Protein AF-A0A2R7NMY2-F1 (afdb_monomer_lite)

Structure (mmCIF, N/CA/C/O backbone):
data_AF-A0A2R7NMY2-F1
#
_entry.id   AF-A0A2R7NMY2-F1
#
loop_
_atom_site.group_PDB
_atom_site.id
_atom_site.type_symbol
_atom_site.label_atom_id
_atom_site.label_alt_id
_atom_site.label_comp_id
_atom_site.label_asym_id
_atom_site.label_entity_id
_atom_site.label_seq_id
_atom_site.pdbx_PDB_ins_code
_atom_site.Cartn_x
_atom_site.Cartn_y
_atom_site.Cartn_z
_atom_site.occupancy
_atom_site.B_iso_or_equiv
_atom_site.auth_seq_id
_atom_site.auth_comp_id
_atom_site.auth_asym_id
_atom_site.auth_atom_id
_atom_site.pdbx_PDB_model_num
ATOM 1 N N . SER A 1 1 ? 16.660 -8.859 -1.722 1.00 59.06 1 SER A N 1
ATOM 2 C CA . SER A 1 1 ? 15.636 -9.502 -2.577 1.00 59.06 1 SER A CA 1
ATOM 3 C C . SER A 1 1 ? 14.469 -8.529 -2.766 1.00 59.06 1 SER A C 1
ATOM 5 O O . SER A 1 1 ? 14.376 -7.586 -1.990 1.00 59.06 1 SER A O 1
ATOM 7 N N . ILE A 1 2 ? 13.562 -8.729 -3.736 1.00 59.66 2 ILE A N 1
ATOM 8 C CA . ILE A 1 2 ? 12.336 -7.899 -3.884 1.00 59.66 2 ILE A CA 1
ATOM 9 C C . ILE A 1 2 ? 11.543 -7.820 -2.563 1.00 59.66 2 ILE A C 1
ATOM 11 O O . ILE A 1 2 ? 10.903 -6.812 -2.271 1.00 59.66 2 ILE A O 1
ATOM 15 N N . GLN A 1 3 ? 11.613 -8.864 -1.729 1.00 60.69 3 GLN A N 1
ATOM 16 C CA . GLN A 1 3 ? 10.960 -8.873 -0.420 1.00 60.69 3 GLN A CA 1
ATOM 17 C C . GLN A 1 3 ? 11.558 -7.850 0.558 1.00 60.69 3 GLN A C 1
ATOM 19 O O . GLN A 1 3 ? 10.812 -7.317 1.376 1.00 60.69 3 GLN A O 1
ATOM 24 N N . ASP A 1 4 ? 12.853 -7.538 0.448 1.00 70.25 4 ASP A N 1
ATOM 25 C CA . ASP A 1 4 ? 13.519 -6.553 1.311 1.00 70.25 4 ASP A CA 1
ATOM 26 C C . ASP A 1 4 ? 13.136 -5.119 0.921 1.00 70.25 4 ASP A C 1
ATOM 28 O O . ASP A 1 4 ? 12.980 -4.258 1.780 1.00 70.25 4 ASP A O 1
ATOM 32 N N . GLU A 1 5 ? 12.922 -4.869 -0.372 1.00 77.12 5 GLU A N 1
ATOM 33 C CA . GLU A 1 5 ? 12.634 -3.535 -0.919 1.00 77.12 5 GLU A CA 1
ATOM 34 C C . GLU A 1 5 ? 11.225 -3.055 -0.566 1.00 77.12 5 GLU A C 1
ATOM 36 O O . GLU A 1 5 ? 11.009 -1.884 -0.270 1.00 77.12 5 GLU A O 1
ATOM 41 N N . PHE A 1 6 ? 10.262 -3.977 -0.537 1.00 89.06 6 PHE A N 1
ATOM 42 C CA . PHE A 1 6 ? 8.890 -3.680 -0.128 1.00 89.06 6 PHE A CA 1
ATOM 43 C C . PHE A 1 6 ? 8.684 -3.767 1.384 1.00 89.06 6 PHE A C 1
ATOM 45 O O . PHE A 1 6 ? 7.571 -3.523 1.845 1.00 89.06 6 PHE A O 1
ATOM 52 N N . LYS A 1 7 ? 9.707 -4.116 2.172 1.00 91.06 7 LYS A N 1
ATOM 53 C CA . LYS A 1 7 ? 9.560 -4.284 3.622 1.00 91.06 7 LYS A CA 1
ATOM 54 C C . LYS A 1 7 ? 9.076 -2.996 4.289 1.00 91.06 7 LYS A C 1
ATOM 56 O O . LYS A 1 7 ? 8.036 -3.011 4.935 1.00 91.06 7 LYS A O 1
ATOM 61 N N . VAL A 1 8 ? 9.762 -1.880 4.036 1.00 91.69 8 VAL A N 1
ATOM 62 C CA . VAL A 1 8 ? 9.389 -0.563 4.584 1.00 91.69 8 VAL A CA 1
ATOM 63 C C . VAL A 1 8 ? 7.989 -0.158 4.126 1.00 91.69 8 VAL A C 1
ATOM 65 O O . VAL A 1 8 ? 7.169 0.249 4.940 1.00 91.69 8 VAL A O 1
ATOM 68 N N . PHE A 1 9 ? 7.677 -0.354 2.842 1.00 93.56 9 PHE A N 1
ATOM 69 C CA . PHE A 1 9 ? 6.348 -0.083 2.294 1.00 93.56 9 PHE A CA 1
ATOM 70 C C . PHE A 1 9 ? 5.245 -0.857 3.034 1.00 93.56 9 PHE A C 1
ATOM 72 O O . PHE A 1 9 ? 4.240 -0.279 3.441 1.00 93.56 9 PHE A O 1
ATOM 79 N N . LYS A 1 10 ? 5.441 -2.162 3.253 1.00 94.75 10 LYS A N 1
ATOM 80 C CA . LYS A 1 10 ? 4.492 -3.009 3.989 1.00 94.75 10 LYS A CA 1
ATOM 81 C C . LYS A 1 10 ? 4.349 -2.577 5.446 1.00 94.75 10 LYS A C 1
ATOM 83 O O . LYS A 1 10 ? 3.227 -2.524 5.943 1.00 94.75 10 LYS A O 1
ATOM 88 N N . ASP A 1 11 ? 5.460 -2.270 6.110 1.00 95.56 11 ASP A N 1
ATOM 89 C CA . ASP A 1 11 ? 5.468 -1.859 7.514 1.00 95.56 11 ASP A CA 1
ATOM 90 C C . ASP A 1 11 ? 4.736 -0.521 7.710 1.00 95.56 11 ASP A C 1
ATOM 92 O O . ASP A 1 11 ? 3.942 -0.384 8.641 1.00 95.56 11 ASP A O 1
ATOM 96 N N . GLU A 1 12 ? 4.929 0.445 6.807 1.00 95.50 12 GLU A N 1
ATOM 97 C CA . GLU A 1 12 ? 4.231 1.736 6.846 1.00 95.50 12 GLU A CA 1
ATOM 98 C C . GLU A 1 12 ? 2.728 1.594 6.574 1.00 95.50 12 GLU A C 1
ATOM 100 O O . GLU A 1 12 ? 1.919 2.165 7.305 1.00 95.50 12 GLU A O 1
ATOM 105 N N . LEU A 1 13 ? 2.326 0.788 5.585 1.00 95.50 13 LEU A N 1
ATOM 106 C CA . LEU A 1 13 ? 0.906 0.516 5.324 1.00 95.50 13 LEU A 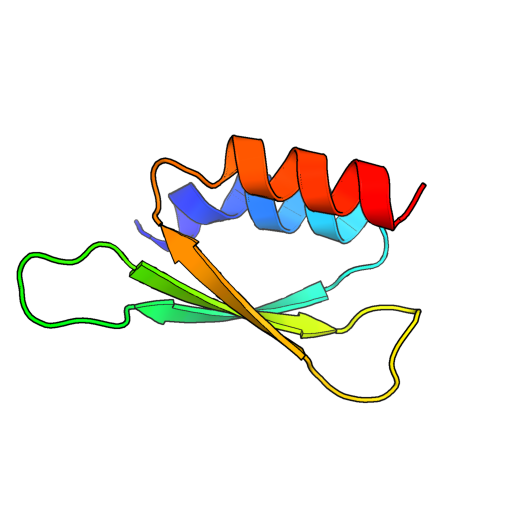CA 1
ATOM 107 C C . LEU A 1 13 ? 0.237 -0.191 6.510 1.00 95.50 13 LEU A C 1
ATOM 109 O O . LEU A 1 13 ? -0.899 0.131 6.863 1.00 95.50 13 LEU A O 1
ATOM 113 N N . ARG A 1 14 ? 0.953 -1.094 7.190 1.00 96.00 14 ARG A N 1
ATOM 114 C CA . ARG A 1 14 ? 0.430 -1.801 8.364 1.00 96.00 14 ARG A CA 1
ATOM 115 C C . ARG A 1 14 ? 0.080 -0.852 9.510 1.00 96.00 14 ARG A C 1
ATOM 117 O O . ARG A 1 14 ? -0.912 -1.089 10.194 1.00 96.00 14 ARG A O 1
ATOM 124 N N . LYS A 1 15 ? 0.827 0.246 9.687 1.00 95.88 15 LYS A N 1
ATOM 125 C CA . LYS A 1 15 ? 0.508 1.303 10.671 1.00 95.88 15 LYS A CA 1
ATOM 126 C C . LYS A 1 15 ? -0.822 2.007 10.377 1.00 95.88 15 LYS A C 1
ATOM 128 O O . LYS A 1 15 ? -1.425 2.559 11.288 1.00 95.88 15 LYS A O 1
ATOM 133 N N . LEU A 1 16 ? -1.292 1.954 9.129 1.00 95.19 16 LEU A N 1
ATOM 134 C CA . LEU A 1 16 ? -2.578 2.495 8.676 1.00 95.19 16 LEU A CA 1
ATOM 135 C C . LEU A 1 16 ? -3.703 1.439 8.686 1.00 95.19 16 LEU A C 1
ATOM 137 O O . LEU A 1 16 ? -4.762 1.661 8.103 1.00 95.19 16 LEU A O 1
ATOM 141 N N . ASN A 1 17 ? -3.479 0.277 9.313 1.00 95.69 17 ASN A N 1
ATOM 142 C CA . ASN A 1 17 ? -4.347 -0.908 9.250 1.00 95.69 17 ASN A CA 1
ATOM 143 C C . ASN A 1 17 ? -4.535 -1.472 7.829 1.00 95.69 17 ASN A C 1
ATOM 145 O O . ASN A 1 17 ? -5.521 -2.155 7.557 1.00 95.69 17 ASN A O 1
ATOM 149 N N . ILE A 1 18 ? -3.592 -1.204 6.921 1.00 96.56 18 ILE A N 1
ATOM 150 C CA . ILE A 1 18 ? -3.603 -1.728 5.555 1.00 96.56 18 ILE A CA 1
ATOM 151 C C . ILE A 1 18 ? -2.663 -2.932 5.476 1.00 96.56 18 ILE A C 1
ATOM 153 O O . ILE A 1 18 ? -1.479 -2.841 5.794 1.00 96.56 18 ILE A O 1
ATOM 157 N N . GLU A 1 19 ? -3.175 -4.069 5.015 1.00 95.69 19 GLU A N 1
ATOM 158 C CA . GLU A 1 19 ? -2.413 -5.311 4.912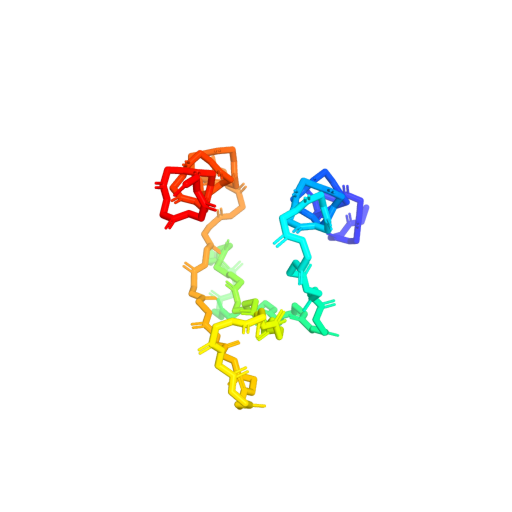 1.00 95.69 19 GLU A CA 1
ATOM 159 C C . GLU A 1 19 ? -2.061 -5.619 3.456 1.00 95.69 19 GLU A C 1
ATOM 161 O O . GLU A 1 19 ? -2.945 -5.835 2.627 1.00 95.69 19 GLU A O 1
ATOM 166 N N . VAL A 1 20 ? -0.767 -5.684 3.137 1.00 95.38 20 VAL A N 1
ATOM 167 C CA . VAL A 1 20 ? -0.292 -6.088 1.806 1.00 95.38 20 VAL A CA 1
ATOM 168 C C . VAL A 1 20 ? -0.297 -7.611 1.690 1.00 95.38 20 VAL A C 1
ATOM 170 O O . VAL A 1 20 ? 0.510 -8.292 2.319 1.00 95.38 20 VAL A O 1
ATOM 173 N N . GLN A 1 21 ? -1.163 -8.128 0.824 1.00 94.88 21 GLN A N 1
ATOM 174 C CA . GLN A 1 21 ? -1.372 -9.559 0.598 1.00 94.88 21 GLN A CA 1
ATOM 175 C C . GLN A 1 21 ? -0.363 -10.139 -0.397 1.00 94.88 21 GLN A C 1
ATOM 177 O O . GLN A 1 21 ? 0.180 -11.225 -0.204 1.00 94.88 21 GLN A O 1
ATOM 182 N N . LYS A 1 22 ? -0.104 -9.417 -1.493 1.00 94.06 22 LYS A N 1
ATOM 183 C CA . LYS A 1 22 ? 0.706 -9.926 -2.605 1.00 94.06 22 LYS A CA 1
ATOM 184 C C . LYS A 1 22 ? 1.409 -8.790 -3.332 1.00 94.06 22 LYS A C 1
ATOM 186 O O . LYS A 1 22 ? 0.857 -7.706 -3.474 1.00 94.06 22 LYS A O 1
ATOM 191 N N . VAL A 1 23 ? 2.614 -9.066 -3.820 1.00 92.12 23 VAL A N 1
ATOM 192 C CA . VAL A 1 23 ? 3.355 -8.185 -4.729 1.00 92.12 23 VAL A CA 1
ATOM 193 C C . VAL A 1 23 ? 3.756 -9.012 -5.945 1.00 92.12 23 VAL A C 1
ATOM 195 O O . VAL A 1 23 ? 4.346 -10.081 -5.788 1.00 92.12 23 VAL A O 1
ATOM 198 N N . VAL A 1 24 ? 3.411 -8.550 -7.143 1.00 91.25 24 VAL A N 1
ATOM 199 C CA . VAL A 1 24 ? 3.701 -9.230 -8.413 1.00 91.25 24 VAL A CA 1
ATOM 200 C C . VAL A 1 24 ? 4.522 -8.296 -9.283 1.00 91.25 24 VAL A C 1
ATOM 202 O O . VAL A 1 24 ? 4.102 -7.168 -9.511 1.00 91.25 24 VAL A O 1
ATOM 205 N N . LYS A 1 25 ? 5.680 -8.742 -9.784 1.00 88.38 25 LYS A N 1
ATOM 206 C CA . LYS A 1 25 ? 6.408 -7.981 -10.807 1.00 88.38 25 LYS A CA 1
ATOM 207 C C . LYS A 1 25 ? 5.604 -8.024 -12.108 1.00 88.38 25 LYS A C 1
ATOM 209 O O . LYS A 1 25 ? 5.276 -9.109 -12.583 1.00 88.38 25 LYS A O 1
ATOM 214 N N . VAL A 1 26 ? 5.296 -6.860 -12.668 1.00 86.44 26 VAL A N 1
ATOM 215 C CA . VAL A 1 26 ? 4.536 -6.714 -13.912 1.00 86.44 26 VAL A CA 1
ATOM 216 C C . VAL A 1 26 ? 5.434 -6.042 -14.942 1.00 86.44 26 VAL A C 1
ATOM 218 O O . VAL A 1 26 ? 5.922 -4.938 -14.715 1.00 86.44 26 VAL A O 1
ATOM 221 N N . GLY A 1 27 ? 5.675 -6.718 -16.065 1.00 72.94 27 GLY A N 1
ATOM 222 C CA . GLY A 1 27 ? 6.466 -6.188 -17.174 1.00 72.94 27 GLY A CA 1
ATOM 223 C C . GLY A 1 27 ? 7.503 -7.164 -17.725 1.00 72.94 27 GLY A C 1
ATOM 224 O O . GLY A 1 27 ? 7.874 -8.163 -17.110 1.00 72.94 27 GLY A O 1
ATOM 225 N N . ASN A 1 28 ? 7.970 -6.851 -18.925 1.00 68.44 28 ASN A N 1
ATOM 226 C CA . ASN A 1 28 ? 8.902 -7.621 -19.729 1.00 68.44 28 ASN A CA 1
ATOM 227 C C . ASN A 1 28 ? 10.298 -6.998 -19.604 1.00 68.44 28 ASN A C 1
ATOM 229 O O . ASN A 1 28 ? 10.511 -5.892 -20.080 1.00 68.44 28 ASN A O 1
ATOM 233 N N . GLY A 1 29 ? 11.232 -7.716 -18.966 1.00 60.31 29 GLY A N 1
ATOM 234 C CA . GLY A 1 29 ? 12.693 -7.513 -18.999 1.00 60.31 29 GLY A CA 1
ATOM 235 C C . GLY A 1 29 ? 13.267 -6.215 -18.407 1.00 60.31 29 GLY A C 1
ATOM 236 O O . GLY A 1 29 ? 14.213 -6.284 -17.629 1.00 60.31 29 GLY A O 1
ATOM 237 N N . SER A 1 30 ? 12.711 -5.052 -18.753 1.00 63.00 30 SER A N 1
ATOM 238 C CA . SER A 1 30 ? 13.234 -3.712 -18.450 1.00 63.00 30 SER A CA 1
ATOM 239 C C . SER A 1 30 ? 12.341 -2.871 -17.533 1.00 63.00 30 SER A C 1
ATOM 241 O O . SER A 1 30 ? 12.781 -1.842 -17.027 1.00 63.00 30 SER A O 1
ATOM 243 N N . MET A 1 31 ? 11.090 -3.281 -17.310 1.00 66.94 31 MET A N 1
ATOM 244 C CA . MET A 1 31 ? 10.138 -2.548 -16.472 1.00 66.94 31 MET A CA 1
ATOM 245 C C . MET A 1 31 ? 10.135 -3.067 -15.026 1.00 66.94 31 MET A C 1
ATOM 247 O O . MET A 1 31 ? 9.833 -4.231 -14.767 1.00 66.94 31 MET A O 1
ATOM 251 N N . ASP A 1 32 ? 10.424 -2.176 -14.071 1.00 79.06 32 ASP A N 1
ATOM 252 C CA . ASP A 1 32 ? 10.383 -2.439 -12.619 1.00 79.06 32 ASP A CA 1
ATOM 253 C C . ASP A 1 32 ? 9.059 -1.999 -11.979 1.00 79.06 32 ASP A C 1
ATOM 255 O O . ASP A 1 32 ? 9.009 -1.374 -10.911 1.00 79.06 32 ASP A O 1
ATOM 259 N N . PHE A 1 33 ? 7.961 -2.329 -12.652 1.00 88.75 33 PHE A N 1
ATOM 260 C CA . PHE A 1 33 ? 6.625 -2.159 -12.106 1.00 88.75 33 PHE A CA 1
ATOM 261 C C . PHE A 1 33 ? 6.226 -3.370 -11.272 1.00 88.75 33 PHE A C 1
ATOM 263 O O . PHE A 1 33 ? 6.543 -4.519 -11.586 1.00 88.75 33 PHE A O 1
ATOM 270 N N . HIS A 1 34 ? 5.508 -3.090 -10.195 1.00 91.56 34 HIS A N 1
ATOM 271 C CA . HIS A 1 34 ? 4.954 -4.089 -9.307 1.00 91.56 34 HIS A CA 1
ATOM 272 C C . HIS A 1 34 ? 3.483 -3.783 -9.076 1.00 91.56 34 HIS A C 1
ATOM 274 O O . HIS A 1 34 ? 3.119 -2.647 -8.780 1.00 91.56 34 HIS A O 1
ATOM 280 N N . GLU A 1 35 ? 2.643 -4.800 -9.192 1.00 94.44 35 GLU A N 1
ATOM 281 C CA . GLU A 1 35 ? 1.270 -4.737 -8.723 1.00 94.44 35 GLU A CA 1
ATOM 282 C C . GLU A 1 35 ? 1.220 -5.197 -7.269 1.00 94.44 35 GLU A C 1
ATOM 284 O O . GLU A 1 35 ? 1.650 -6.306 -6.935 1.00 94.44 35 GLU A O 1
ATOM 289 N N . VAL A 1 36 ? 0.723 -4.325 -6.398 1.00 94.56 36 VAL A N 1
ATOM 290 C CA . VAL A 1 36 ? 0.596 -4.568 -4.964 1.00 94.56 36 VAL A CA 1
ATOM 291 C C . VAL A 1 36 ? -0.872 -4.718 -4.622 1.00 94.56 36 VAL A C 1
ATOM 293 O O . VAL A 1 36 ? -1.648 -3.779 -4.776 1.00 94.56 36 VAL A O 1
ATOM 296 N N . PHE A 1 37 ? -1.229 -5.892 -4.117 1.00 96.50 37 PHE A N 1
ATOM 297 C CA . PHE A 1 37 ? -2.564 -6.227 -3.644 1.00 96.50 37 PHE A CA 1
ATOM 298 C C . PHE A 1 37 ? -2.631 -6.000 -2.138 1.00 96.50 37 PHE A C 1
ATOM 300 O O . PHE A 1 37 ? -1.784 -6.512 -1.398 1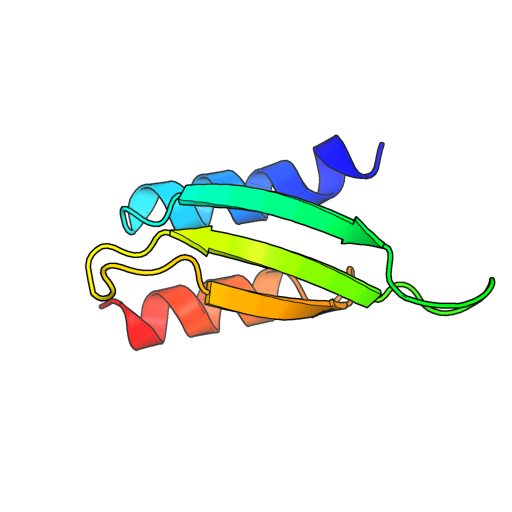.00 96.50 37 PHE A O 1
ATOM 307 N N . TYR A 1 38 ? -3.631 -5.256 -1.677 1.00 96.50 38 TYR A N 1
ATOM 308 C CA . TYR A 1 38 ? -3.785 -4.884 -0.277 1.00 96.50 38 TYR A CA 1
ATOM 309 C C . TYR A 1 38 ? -5.244 -4.920 0.186 1.00 96.50 38 TYR A C 1
ATOM 311 O O . TYR A 1 38 ? -6.174 -4.667 -0.582 1.00 96.50 38 TYR A O 1
ATOM 319 N N . LYS A 1 39 ? -5.438 -5.210 1.474 1.00 97.38 39 LYS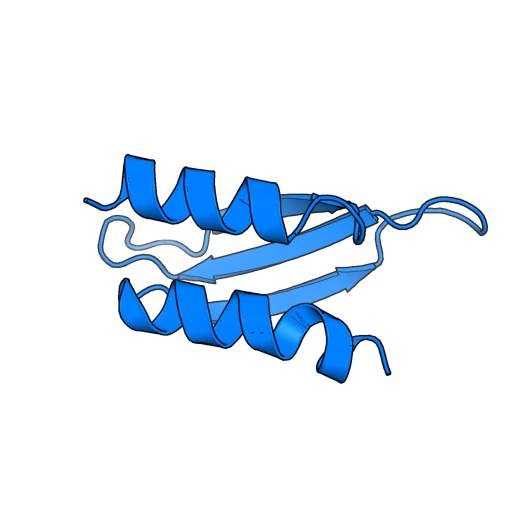 A N 1
ATOM 320 C CA . LYS A 1 39 ? -6.714 -5.085 2.179 1.00 97.38 39 LYS A CA 1
ATOM 321 C C . LYS A 1 39 ? -6.682 -3.822 3.028 1.00 97.38 39 LYS A C 1
ATOM 323 O O . LYS A 1 39 ? -5.719 -3.590 3.751 1.00 97.38 39 LYS A O 1
ATOM 328 N N . SER A 1 40 ? -7.716 -3.003 2.915 1.00 94.94 40 SER A N 1
ATOM 329 C CA . SER A 1 40 ? -7.836 -1.725 3.615 1.00 94.94 40 SER A CA 1
ATOM 330 C C . SER A 1 40 ? -9.053 -1.755 4.537 1.00 94.94 40 SER A C 1
ATOM 332 O O . SER A 1 40 ? -10.044 -2.387 4.184 1.00 94.94 40 SER A O 1
ATOM 334 N N . PRO A 1 41 ? -9.039 -1.049 5.681 1.00 93.56 41 PRO A N 1
ATOM 335 C CA . PRO A 1 41 ? -10.194 -0.995 6.577 1.00 93.56 41 PRO A CA 1
ATOM 336 C C . PRO A 1 41 ? -11.399 -0.272 5.954 1.00 93.56 41 PRO A C 1
ATOM 338 O O . PRO A 1 41 ? -12.501 -0.350 6.484 1.00 93.56 41 PRO A O 1
ATOM 341 N N . ARG A 1 42 ? -11.201 0.449 4.841 1.00 93.44 42 ARG A N 1
ATOM 342 C CA . ARG A 1 42 ? -12.256 1.200 4.143 1.00 93.44 42 ARG A CA 1
ATOM 343 C C . ARG A 1 42 ? -13.018 0.373 3.111 1.00 93.44 42 ARG A C 1
ATOM 345 O O . ARG A 1 42 ? -14.065 0.817 2.652 1.00 93.44 42 ARG A O 1
ATOM 352 N N . TYR A 1 43 ? -12.487 -0.781 2.712 1.00 92.81 43 TYR A N 1
ATOM 353 C CA . TYR A 1 43 ? -13.052 -1.600 1.644 1.00 92.81 43 TYR A CA 1
ATOM 354 C C . TYR A 1 43 ? -13.141 -3.057 2.090 1.00 92.81 43 TYR A C 1
ATOM 356 O O . TYR A 1 43 ? -12.207 -3.595 2.676 1.00 92.81 43 TYR A O 1
ATOM 364 N N . GLU A 1 44 ? -14.252 -3.713 1.772 1.00 91.12 44 GLU A N 1
ATOM 365 C CA . GLU A 1 44 ? -14.424 -5.141 2.058 1.00 91.12 44 GLU A CA 1
ATOM 366 C C . GLU A 1 44 ? -13.533 -6.013 1.156 1.00 91.12 44 GLU A C 1
ATOM 368 O O . GLU A 1 44 ? -12.954 -7.012 1.589 1.00 91.12 44 GLU A O 1
ATOM 373 N N . GLU A 1 45 ? -13.362 -5.583 -0.093 1.00 95.38 45 GLU A N 1
ATOM 374 C CA . GLU A 1 45 ? -12.577 -6.272 -1.111 1.00 95.38 45 GLU A CA 1
ATOM 375 C C . GLU A 1 45 ? -11.079 -5.944 -1.045 1.00 95.38 45 GLU A C 1
ATOM 377 O O . GLU A 1 45 ? -10.661 -4.850 -0.655 1.00 95.38 45 GLU A O 1
ATOM 382 N N . VAL A 1 46 ? -10.263 -6.871 -1.553 1.00 96.56 46 VAL A N 1
ATOM 383 C CA . VAL A 1 46 ? -8.846 -6.618 -1.843 1.00 96.56 46 VAL A CA 1
ATOM 384 C C . VAL A 1 46 ? -8.739 -5.652 -3.022 1.00 96.56 46 VAL A C 1
ATOM 386 O O . VAL A 1 46 ? -9.331 -5.874 -4.077 1.00 96.56 46 VAL A O 1
ATOM 389 N N . LYS A 1 47 ? -7.954 -4.588 -2.857 1.00 97.06 47 LYS A N 1
ATOM 390 C CA . LYS A 1 47 ? -7.632 -3.630 -3.921 1.00 97.06 47 LYS A CA 1
ATOM 391 C C . LYS A 1 47 ? -6.206 -3.852 -4.416 1.00 97.06 47 LYS A C 1
ATOM 393 O O . LYS A 1 47 ? -5.393 -4.459 -3.719 1.00 97.06 47 LYS A O 1
ATOM 398 N N . SER A 1 48 ? -5.892 -3.356 -5.609 1.00 96.38 48 SER A N 1
ATOM 399 C CA . SER A 1 48 ? -4.526 -3.356 -6.132 1.00 96.38 48 SER A CA 1
ATOM 400 C C . SER A 1 48 ? -4.097 -1.980 -6.627 1.00 96.38 48 SER A C 1
ATOM 402 O O . SER A 1 48 ? -4.923 -1.129 -6.957 1.00 96.38 48 SER A O 1
ATOM 404 N N . ILE A 1 49 ? -2.786 -1.745 -6.617 1.00 94.75 49 ILE A N 1
ATOM 405 C CA . ILE A 1 49 ? -2.145 -0.572 -7.218 1.00 94.75 49 ILE A CA 1
ATOM 406 C C . ILE A 1 49 ? -0.883 -0.986 -7.966 1.00 94.75 49 ILE A C 1
ATOM 408 O O . ILE A 1 49 ? -0.195 -1.926 -7.571 1.00 94.75 49 ILE A O 1
ATOM 412 N N . TYR A 1 50 ? -0.538 -0.223 -8.997 1.00 92.56 50 TYR A N 1
ATOM 413 C CA . TYR A 1 50 ? 0.749 -0.337 -9.671 1.00 92.56 50 TYR A CA 1
ATOM 414 C C . TYR A 1 50 ? 1.740 0.660 -9.079 1.00 92.56 50 TYR A C 1
ATOM 416 O O . TYR A 1 50 ? 1.451 1.850 -8.953 1.00 92.56 50 TYR A O 1
ATOM 424 N N . VAL A 1 51 ? 2.927 0.175 -8.731 1.00 91.31 51 VAL A N 1
ATOM 425 C CA . VAL A 1 51 ? 4.005 0.987 -8.176 1.00 91.31 51 VAL A CA 1
ATOM 426 C C . VAL A 1 51 ? 5.328 0.634 -8.838 1.00 91.31 51 VAL A C 1
ATOM 428 O O . VAL A 1 51 ? 5.659 -0.533 -9.048 1.00 91.31 51 VAL A O 1
ATOM 431 N N . GLN A 1 52 ? 6.098 1.660 -9.185 1.00 89.38 52 GLN A N 1
ATOM 432 C CA . GLN A 1 52 ? 7.491 1.485 -9.577 1.00 89.38 52 GLN A CA 1
ATOM 433 C C . GLN A 1 52 ? 8.356 1.445 -8.326 1.00 89.38 52 GLN A C 1
ATOM 435 O O . GLN A 1 52 ? 8.138 2.227 -7.402 1.00 89.38 52 GLN A O 1
ATOM 440 N N . ARG A 1 53 ? 9.379 0.589 -8.322 1.00 83.75 53 ARG A N 1
ATOM 441 C CA . ARG A 1 53 ? 10.282 0.422 -7.173 1.00 83.75 53 ARG A CA 1
ATOM 442 C C . ARG A 1 53 ? 10.842 1.748 -6.635 1.00 83.75 53 ARG A C 1
ATOM 444 O O . ARG A 1 53 ? 10.862 1.951 -5.429 1.00 83.75 53 ARG A O 1
ATOM 451 N N . HIS A 1 54 ? 11.272 2.657 -7.509 1.00 87.62 54 HIS A N 1
ATOM 452 C CA . HIS A 1 54 ? 11.866 3.937 -7.099 1.00 87.62 54 HIS A CA 1
ATOM 453 C C . HIS A 1 54 ? 10.843 4.961 -6.569 1.00 87.62 54 HIS A C 1
ATOM 455 O O . HIS A 1 54 ? 11.238 5.991 -6.040 1.00 87.62 54 HIS A O 1
ATOM 461 N N . ASN A 1 55 ? 9.542 4.674 -6.677 1.00 90.38 55 ASN A N 1
ATOM 462 C CA . ASN A 1 55 ? 8.456 5.552 -6.232 1.00 90.38 55 ASN A CA 1
ATOM 463 C C . ASN A 1 55 ? 7.753 5.041 -4.964 1.00 90.38 55 ASN A C 1
ATOM 465 O O . ASN A 1 55 ? 6.676 5.537 -4.628 1.00 90.38 55 ASN A O 1
ATOM 469 N N . LEU A 1 56 ? 8.327 4.057 -4.259 1.00 91.25 56 LEU A N 1
ATOM 470 C CA . LEU A 1 56 ? 7.714 3.481 -3.057 1.00 91.25 56 LEU A CA 1
ATOM 471 C C . LEU A 1 56 ? 7.509 4.519 -1.953 1.00 91.25 56 LEU A C 1
ATOM 473 O O . LEU A 1 56 ? 6.407 4.598 -1.418 1.00 91.25 56 LEU A O 1
ATOM 477 N N . ASP A 1 57 ? 8.503 5.363 -1.681 1.00 91.75 57 ASP A N 1
ATOM 478 C CA . ASP A 1 57 ? 8.398 6.393 -0.640 1.00 91.75 57 ASP A CA 1
ATOM 479 C C . ASP A 1 57 ? 7.300 7.414 -0.962 1.00 91.75 57 ASP A C 1
ATOM 481 O O . ASP A 1 57 ? 6.444 7.708 -0.130 1.00 91.75 57 ASP A O 1
ATOM 485 N N . SER A 1 58 ? 7.240 7.880 -2.214 1.00 94.12 58 SER A N 1
ATOM 486 C CA . SER A 1 58 ? 6.156 8.758 -2.673 1.00 94.12 58 SER A CA 1
ATOM 487 C C . SER A 1 58 ? 4.785 8.089 -2.541 1.00 94.12 58 SER A C 1
ATOM 489 O O . SER A 1 58 ? 3.800 8.743 -2.195 1.00 94.12 58 SER A O 1
ATOM 491 N N . MET A 1 59 ? 4.705 6.781 -2.797 1.00 94.88 59 MET A N 1
ATOM 492 C CA . MET A 1 59 ? 3.463 6.033 -2.650 1.00 94.88 59 MET A CA 1
ATOM 493 C C . MET A 1 59 ? 3.038 5.920 -1.181 1.00 94.88 59 MET A C 1
ATOM 495 O O . MET A 1 59 ? 1.857 6.092 -0.890 1.00 94.88 59 MET A O 1
ATOM 499 N N . ILE A 1 60 ? 3.973 5.695 -0.252 1.00 94.62 60 ILE A N 1
ATOM 500 C CA . ILE A 1 60 ? 3.696 5.668 1.195 1.00 94.62 60 ILE A CA 1
ATOM 501 C C . ILE A 1 60 ? 3.054 6.981 1.640 1.00 94.62 60 ILE A C 1
ATOM 503 O O . ILE A 1 60 ? 2.025 6.962 2.314 1.00 94.62 60 ILE A O 1
ATOM 507 N N . GLU A 1 61 ? 3.608 8.117 1.217 1.00 96.06 61 GLU A N 1
ATOM 508 C CA . GLU A 1 61 ? 3.068 9.428 1.584 1.00 96.06 61 GLU A CA 1
ATOM 509 C C . GLU A 1 61 ? 1.649 9.644 1.043 1.00 96.06 61 GLU A C 1
ATOM 511 O O . GLU A 1 61 ? 0.791 10.163 1.756 1.00 96.06 61 GLU A O 1
ATOM 516 N N . LYS A 1 62 ? 1.339 9.146 -0.161 1.00 95.50 62 LYS A N 1
ATOM 517 C CA . LYS A 1 62 ? -0.039 9.161 -0.684 1.00 95.50 62 LYS A CA 1
ATOM 518 C C . LYS A 1 62 ? -0.993 8.325 0.169 1.00 95.50 62 LYS A C 1
ATOM 520 O O . LYS A 1 62 ? -2.118 8.758 0.409 1.00 95.50 62 LYS A O 1
ATOM 5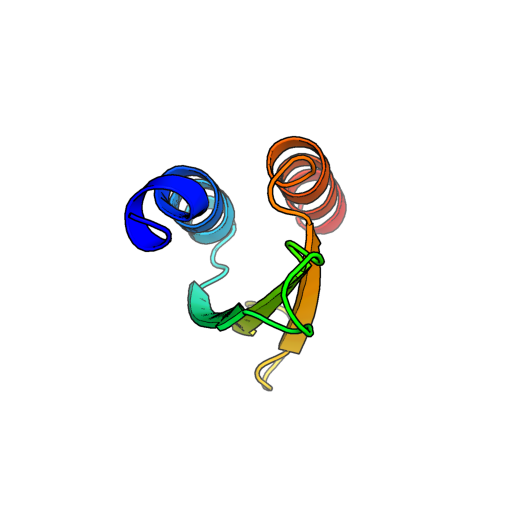25 N N . PHE A 1 63 ? -0.567 7.152 0.647 1.00 95.06 63 PHE A N 1
ATOM 526 C CA . PHE A 1 63 ? -1.378 6.360 1.577 1.00 95.06 63 PHE A CA 1
ATOM 527 C C . PHE A 1 63 ? -1.581 7.092 2.900 1.00 95.06 63 PHE A C 1
ATOM 529 O O . PHE A 1 63 ? -2.711 7.167 3.370 1.00 95.06 63 PHE A O 1
ATOM 536 N N . LYS A 1 64 ? -0.533 7.685 3.476 1.00 94.81 64 LYS A N 1
ATOM 537 C CA . LYS A 1 64 ? -0.661 8.466 4.713 1.00 94.81 64 LYS A CA 1
ATOM 538 C C . LYS A 1 64 ? -1.646 9.615 4.547 1.00 94.81 64 LYS A C 1
ATOM 540 O O . LYS A 1 64 ? -2.537 9.739 5.369 1.00 94.81 64 LYS A O 1
ATOM 545 N N . GLN A 1 65 ? -1.550 10.388 3.467 1.00 94.88 65 GLN A N 1
ATOM 546 C CA . GLN A 1 65 ? -2.472 11.494 3.186 1.00 94.88 65 GLN A CA 1
ATOM 547 C C . GLN A 1 65 ? -3.912 11.026 2.970 1.00 94.88 65 GLN A C 1
ATOM 549 O O . GLN A 1 65 ? -4.844 11.673 3.432 1.00 94.88 65 GLN A O 1
ATOM 554 N N . ALA A 1 66 ? -4.106 9.907 2.269 1.00 92.56 66 ALA A N 1
ATOM 555 C CA . ALA A 1 66 ? -5.441 9.390 2.010 1.00 92.56 66 ALA A CA 1
ATOM 556 C C . ALA A 1 66 ? -6.092 8.798 3.267 1.00 92.56 66 ALA A C 1
ATOM 558 O O . ALA A 1 66 ? -7.315 8.848 3.370 1.00 92.56 66 ALA A O 1
ATOM 559 N N . TYR A 1 67 ? -5.308 8.213 4.180 1.00 87.88 67 TYR A N 1
ATOM 560 C CA . TYR A 1 67 ? -5.785 7.478 5.359 1.00 87.88 67 TYR A CA 1
ATOM 561 C C . TYR A 1 67 ? -5.665 8.232 6.692 1.00 87.88 67 TYR A C 1
ATOM 563 O O . TYR A 1 67 ? -6.099 7.680 7.704 1.00 87.88 67 TYR A O 1
ATOM 571 N N . HIS A 1 68 ? -5.117 9.453 6.686 1.00 71.69 68 HIS A N 1
ATOM 572 C CA . HIS A 1 68 ? -5.214 10.393 7.807 1.00 71.69 68 HIS A CA 1
ATOM 573 C C . HIS A 1 68 ? -6.652 10.880 8.016 1.00 71.69 68 HIS A C 1
ATOM 575 O O . HIS A 1 68 ? -7.429 10.890 7.028 1.00 71.69 68 HIS A O 1
#

Radius of gyration: 11.75 Å; chains: 1; bounding box: 30×21×30 Å

pLDDT: mean 88.79, std 10.62, range [59.06, 97.38]

Foldseek 3Di:
DVCVLCVVLQVLCVVLVKHWDDWAQDDDDPFQKIKTWIDHPVDPDIDIDIDHSVCSVVVSVVSVVVSD

Secondary structure (DSSP, 8-state):
-HHHHTHHHHHHHHHTT-EEEEEEEESSSS--EEEEEEE-TT-SS-EEEE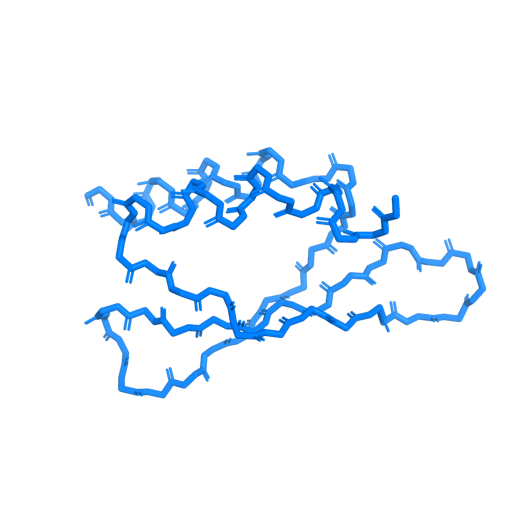EEGGGHHHHHHHHHHHH-

Sequence (68 aa):
SIQDEFKVFKDELRKLNIEVQKVVKVGNGSMDFHEVFYKSPRYEEVKSIYVQRHNLDSMIEKFKQAYH